Protein AF-A0A1M4V6Q2-F1 (afdb_monomer_lite)

Secondary structure (DSSP, 8-state):
--EEEEEEEEETTEEEEEEEETT--EEEEEEEEEGGGG--

pLDDT: mean 89.6, 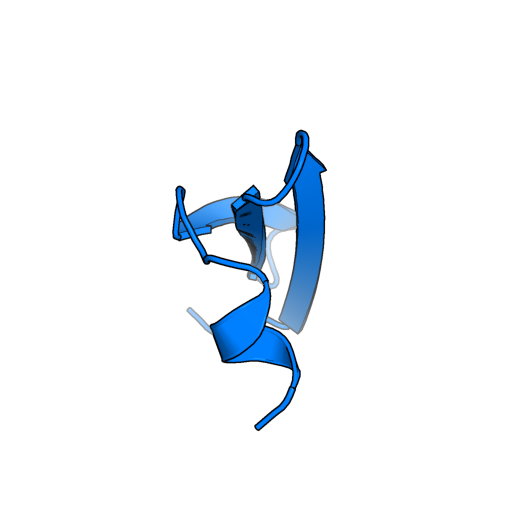std 6.69, range [58.44, 94.81]

Foldseek 3Di:
DDFPDWDWDDDPQWIWIWTADPVGDIDGPGGTDGNVNVVD

Sequence (40 aa):
MAIITVRIDLAKNIFAVHGIHAAGKPELIRLSVGRAKLLD

Structure (mmCIF, N/CA/C/O backbone):
data_AF-A0A1M4V6Q2-F1
#
_entry.id   AF-A0A1M4V6Q2-F1
#
loop_
_atom_site.group_PDB
_atom_site.id
_atom_site.type_symbol
_atom_site.label_atom_id
_atom_site.label_alt_id
_atom_site.label_comp_id
_atom_site.label_asym_id
_atom_site.label_entity_id
_atom_site.label_seq_id
_atom_site.pdbx_PDB_ins_code
_atom_site.Cartn_x
_atom_site.Cartn_y
_atom_site.Cartn_z
_atom_site.occupancy
_atom_site.B_iso_or_equiv
_atom_site.auth_seq_id
_atom_site.auth_comp_id
_atom_site.auth_asym_id
_atom_site.auth_atom_id
_atom_site.pdbx_PDB_model_num
ATOM 1 N N . MET A 1 1 ? -0.888 -7.652 14.929 1.00 73.19 1 MET A N 1
ATOM 2 C CA . MET A 1 1 ? -1.720 -6.430 14.968 1.00 73.19 1 MET A CA 1
ATOM 3 C C . MET A 1 1 ? -2.263 -6.206 13.564 1.00 73.19 1 MET A C 1
ATOM 5 O O . MET A 1 1 ? -1.481 -6.331 12.631 1.00 73.19 1 MET A O 1
ATOM 9 N N . ALA A 1 2 ? -3.563 -5.967 13.386 1.00 89.50 2 ALA A N 1
ATOM 10 C CA . ALA A 1 2 ? -4.137 -5.773 12.052 1.00 89.50 2 ALA A CA 1
ATOM 11 C C . ALA A 1 2 ? -3.826 -4.365 11.514 1.00 89.50 2 ALA A C 1
ATOM 13 O O . ALA A 1 2 ? -3.958 -3.382 12.247 1.00 89.50 2 ALA A O 1
ATOM 14 N N . ILE A 1 3 ? -3.427 -4.278 10.243 1.00 91.19 3 ILE A N 1
ATOM 15 C CA . ILE A 1 3 ? -3.335 -3.013 9.508 1.00 91.19 3 ILE A CA 1
ATOM 16 C C . ILE A 1 3 ? -4.748 -2.629 9.075 1.00 91.19 3 ILE A C 1
ATOM 18 O O . ILE A 1 3 ? -5.404 -3.401 8.381 1.00 91.19 3 ILE A O 1
ATOM 22 N N . ILE A 1 4 ? -5.213 -1.458 9.503 1.00 94.81 4 ILE A N 1
ATOM 23 C CA . ILE A 1 4 ? -6.562 -0.959 9.195 1.00 94.81 4 ILE A CA 1
ATOM 24 C C . ILE A 1 4 ? -6.557 0.063 8.057 1.00 94.81 4 ILE A C 1
ATOM 26 O O . ILE A 1 4 ? -7.564 0.232 7.378 1.00 94.81 4 ILE A O 1
ATOM 30 N N . THR A 1 5 ? -5.409 0.699 7.815 1.00 94.06 5 THR A N 1
ATOM 31 C CA . THR A 1 5 ? -5.223 1.674 6.737 1.00 94.06 5 THR A CA 1
ATOM 32 C C . THR A 1 5 ? -3.893 1.419 6.047 1.00 94.06 5 THR A C 1
ATOM 34 O O . THR A 1 5 ? -2.878 1.216 6.713 1.00 94.06 5 THR A O 1
ATOM 37 N N . VAL A 1 6 ? -3.881 1.478 4.716 1.00 93.38 6 VAL A N 1
ATOM 38 C CA . VAL A 1 6 ? -2.662 1.389 3.903 1.00 93.38 6 VAL A CA 1
ATOM 39 C C . VAL A 1 6 ? -2.418 2.732 3.219 1.00 93.38 6 VAL A C 1
ATOM 41 O O . VAL A 1 6 ? -3.314 3.280 2.582 1.00 93.38 6 VAL A O 1
ATOM 44 N N . ARG A 1 7 ? -1.197 3.257 3.343 1.00 91.44 7 ARG A N 1
ATOM 45 C CA . ARG A 1 7 ? -0.706 4.429 2.612 1.00 91.44 7 ARG A CA 1
ATOM 46 C C . ARG A 1 7 ? 0.399 3.997 1.657 1.00 91.44 7 ARG A C 1
ATOM 48 O O . ARG A 1 7 ? 1.298 3.249 2.038 1.00 91.44 7 ARG A O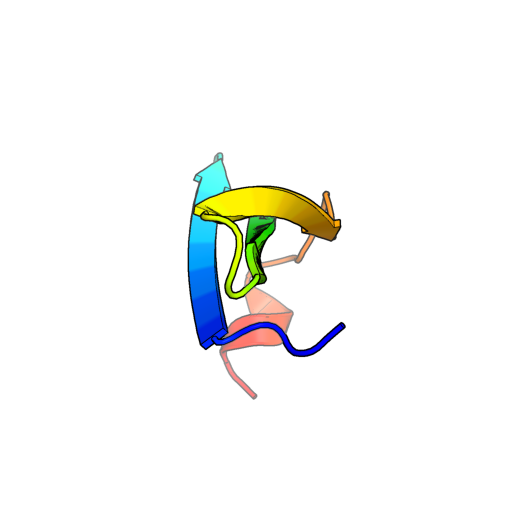 1
ATOM 55 N N . ILE A 1 8 ? 0.358 4.533 0.445 1.00 92.69 8 ILE A N 1
ATOM 56 C CA . ILE A 1 8 ? 1.399 4.352 -0.561 1.00 92.69 8 ILE A CA 1
ATOM 57 C C . ILE A 1 8 ? 2.049 5.711 -0.816 1.00 92.69 8 ILE A C 1
ATOM 59 O O . ILE A 1 8 ? 1.358 6.695 -1.072 1.00 92.69 8 ILE A O 1
ATOM 63 N N . ASP A 1 9 ? 3.371 5.759 -0.715 1.00 91.75 9 ASP A N 1
ATOM 64 C CA . ASP A 1 9 ? 4.188 6.919 -1.063 1.00 91.75 9 ASP A CA 1
ATOM 65 C C . ASP A 1 9 ? 4.920 6.651 -2.383 1.00 91.75 9 ASP A C 1
ATOM 67 O O . ASP A 1 9 ? 5.371 5.527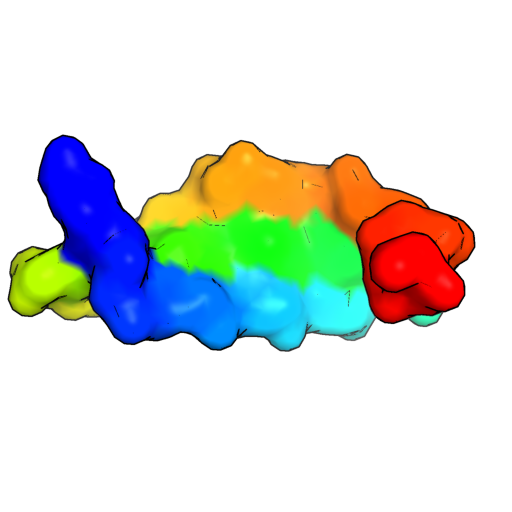 -2.604 1.00 91.75 9 ASP A O 1
ATOM 71 N N . LEU A 1 10 ? 5.008 7.643 -3.272 1.00 90.81 10 LEU A N 1
ATOM 72 C CA . LEU A 1 10 ? 5.603 7.501 -4.603 1.00 90.81 10 LEU A CA 1
ATOM 73 C C . LEU A 1 10 ? 6.875 8.342 -4.729 1.00 90.81 10 LEU A C 1
ATOM 75 O O . LEU A 1 10 ? 6.827 9.569 -4.696 1.00 90.81 10 LEU A O 1
ATOM 79 N N . ALA A 1 11 ? 7.990 7.672 -5.022 1.00 89.44 11 ALA A N 1
ATOM 80 C CA . ALA A 1 11 ? 9.247 8.293 -5.414 1.00 89.44 11 ALA A CA 1
ATOM 81 C C . ALA A 1 11 ? 9.740 7.721 -6.759 1.00 89.44 11 ALA A C 1
ATOM 83 O O . ALA A 1 11 ? 10.226 6.591 -6.857 1.00 89.44 11 ALA A O 1
ATOM 84 N N . LYS A 1 12 ? 9.651 8.526 -7.827 1.00 87.69 12 LYS A N 1
ATOM 85 C CA . LYS A 1 12 ? 9.963 8.137 -9.219 1.00 87.69 12 LYS A CA 1
ATOM 86 C C . LYS A 1 12 ? 9.109 6.955 -9.709 1.00 87.69 12 LYS A C 1
ATOM 88 O O . LYS A 1 12 ? 7.975 7.155 -10.110 1.00 87.69 12 LYS A O 1
ATOM 93 N N . ASN A 1 13 ? 9.662 5.740 -9.711 1.00 88.69 13 ASN A N 1
ATOM 94 C CA . ASN A 1 13 ? 8.988 4.496 -10.124 1.00 88.69 13 ASN A CA 1
ATOM 95 C C . ASN A 1 13 ? 8.954 3.452 -8.989 1.00 88.69 13 ASN A C 1
ATOM 97 O O . ASN A 1 13 ? 8.647 2.280 -9.228 1.00 88.69 13 ASN A O 1
ATOM 101 N N . ILE A 1 14 ? 9.331 3.871 -7.780 1.00 90.75 14 ILE A N 1
ATOM 102 C CA . ILE A 1 14 ? 9.390 3.059 -6.570 1.00 90.75 14 ILE A CA 1
ATOM 103 C C . ILE A 1 14 ? 8.330 3.596 -5.612 1.00 90.75 14 ILE A C 1
ATOM 105 O O . ILE A 1 14 ? 8.210 4.807 -5.425 1.00 90.75 14 ILE A O 1
ATOM 109 N N . PHE A 1 15 ? 7.593 2.687 -4.991 1.00 92.50 15 PHE A N 1
ATOM 110 C CA . PHE A 1 15 ? 6.619 2.993 -3.963 1.00 92.50 15 PHE A CA 1
ATOM 111 C C . PHE A 1 15 ? 7.082 2.464 -2.608 1.00 92.50 15 PHE A C 1
ATOM 113 O O . PHE A 1 15 ? 7.591 1.342 -2.521 1.00 92.50 15 PHE A O 1
ATOM 120 N N . ALA A 1 16 ? 6.851 3.244 -1.556 1.00 94.31 16 ALA A N 1
ATOM 121 C CA . ALA A 1 16 ? 6.934 2.776 -0.180 1.00 94.31 16 ALA A CA 1
ATOM 122 C C . ALA A 1 16 ? 5.521 2.515 0.354 1.00 94.31 16 ALA A C 1
ATOM 124 O O . ALA A 1 16 ? 4.612 3.326 0.179 1.00 94.31 16 ALA A O 1
ATOM 125 N N . VAL A 1 17 ? 5.327 1.368 1.000 1.00 93.81 17 VAL A N 1
ATOM 126 C CA . VAL A 1 17 ? 4.050 0.950 1.582 1.00 93.81 17 VAL A CA 1
ATOM 127 C C . VAL A 1 17 ? 4.135 1.073 3.092 1.00 93.81 17 VAL A C 1
ATOM 129 O O . VAL A 1 17 ? 4.969 0.432 3.738 1.00 93.81 17 VAL A O 1
ATOM 132 N N . HIS A 1 18 ? 3.226 1.866 3.641 1.00 94.50 18 HIS A N 1
ATOM 133 C CA . HIS A 1 18 ? 3.054 2.064 5.068 1.00 94.50 18 HIS A CA 1
ATOM 134 C C . HIS A 1 18 ? 1.697 1.523 5.503 1.00 94.50 18 HIS A C 1
ATOM 136 O O . HIS A 1 18 ? 0.684 1.758 4.845 1.00 94.50 18 HIS A O 1
ATOM 142 N N . GLY A 1 19 ? 1.673 0.823 6.629 1.00 94.19 19 GLY A N 1
ATOM 143 C CA . GLY A 1 19 ? 0.444 0.416 7.293 1.00 94.19 19 GLY A CA 1
ATOM 144 C C . GLY A 1 19 ? 0.223 1.230 8.549 1.00 94.19 19 GLY A C 1
ATOM 145 O O . GLY A 1 19 ? 1.174 1.528 9.265 1.00 94.19 19 GLY A O 1
ATOM 146 N N . ILE A 1 20 ? -1.028 1.569 8.830 1.00 94.00 20 ILE A N 1
ATOM 147 C CA . ILE A 1 20 ? -1.438 2.098 10.126 1.00 94.00 20 ILE A CA 1
ATOM 148 C C . ILE A 1 20 ? -2.233 1.012 10.834 1.00 94.00 20 ILE A C 1
ATOM 150 O O . ILE A 1 20 ? -3.218 0.494 10.300 1.00 94.00 20 ILE A O 1
ATOM 154 N N . HIS A 1 21 ? -1.805 0.661 12.038 1.00 93.25 21 HIS A N 1
ATOM 155 C CA . HIS A 1 21 ? -2.567 -0.222 12.909 1.00 93.25 21 HIS A CA 1
ATOM 156 C C . HIS A 1 21 ? -3.593 0.553 13.754 1.00 93.25 21 HIS A C 1
ATOM 158 O O . HIS A 1 21 ? -3.601 1.782 13.769 1.00 93.25 21 HIS A O 1
ATOM 164 N N . ALA A 1 22 ? -4.439 -0.150 14.509 1.00 91.44 22 ALA A N 1
ATOM 165 C CA . ALA A 1 22 ? -5.491 0.478 15.319 1.00 91.44 22 ALA A CA 1
ATOM 166 C C . ALA A 1 22 ? -4.984 1.517 16.342 1.00 91.44 22 ALA A C 1
ATOM 168 O O . ALA A 1 22 ? -5.710 2.445 16.679 1.00 91.44 22 ALA A O 1
ATOM 169 N N . ALA A 1 23 ? -3.732 1.411 16.800 1.00 92.62 23 ALA A N 1
ATOM 170 C CA . ALA A 1 23 ? -3.120 2.397 17.695 1.00 92.62 23 ALA A CA 1
ATOM 171 C C . ALA A 1 23 ? -2.591 3.659 16.973 1.00 92.62 23 ALA A C 1
ATOM 173 O O . ALA A 1 23 ? -1.951 4.504 17.595 1.00 92.62 23 ALA A O 1
ATOM 174 N N . GLY A 1 24 ? -2.832 3.794 15.665 1.00 89.38 24 GLY A N 1
ATOM 175 C CA . GLY A 1 24 ? -2.532 4.997 14.890 1.00 89.38 24 GLY A CA 1
ATOM 176 C C . GLY A 1 24 ? -1.063 5.197 14.509 1.00 89.38 24 GLY A C 1
ATOM 177 O O . GLY A 1 24 ? -0.758 6.185 13.842 1.00 89.38 24 GLY A O 1
ATOM 178 N N . LYS A 1 25 ? -0.138 4.298 14.883 1.00 89.38 25 LYS A N 1
ATOM 179 C CA . LYS A 1 25 ? 1.265 4.440 14.474 1.00 89.38 25 LYS A CA 1
ATOM 180 C C . LYS A 1 25 ? 1.483 3.918 13.049 1.00 89.38 25 LYS A C 1
ATOM 182 O O . LYS A 1 25 ? 1.037 2.811 12.735 1.00 89.38 25 LYS A O 1
ATOM 187 N N . PRO A 1 26 ? 2.178 4.693 12.198 1.00 89.94 26 PRO A N 1
ATOM 188 C CA . PRO A 1 26 ? 2.637 4.218 10.907 1.00 89.94 26 PRO A CA 1
ATOM 189 C C . PRO A 1 26 ? 3.802 3.247 11.051 1.00 89.94 26 PRO A C 1
ATOM 191 O O . PRO A 1 26 ? 4.791 3.531 11.723 1.00 89.94 26 PRO A O 1
ATOM 194 N N . GLU A 1 27 ? 3.699 2.130 10.345 1.00 93.19 27 GLU A N 1
ATOM 195 C CA . GLU A 1 27 ? 4.705 1.080 10.269 1.00 93.19 27 GLU A CA 1
A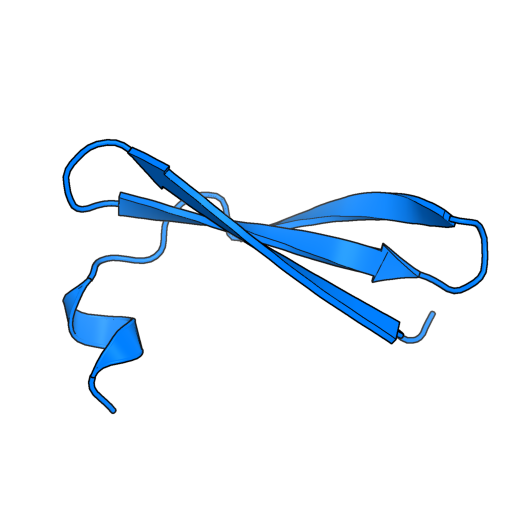TOM 196 C C . GLU A 1 27 ? 5.117 0.910 8.800 1.00 93.19 27 GLU A C 1
ATOM 198 O O . GLU A 1 27 ? 4.269 0.805 7.909 1.00 93.19 27 GLU A O 1
ATOM 203 N N . LEU A 1 28 ? 6.424 0.928 8.519 1.00 91.75 28 LEU A N 1
ATOM 204 C CA . LEU A 1 28 ? 6.934 0.670 7.173 1.00 91.75 28 LEU A CA 1
ATOM 205 C C . LEU A 1 28 ? 6.782 -0.823 6.871 1.00 91.75 28 LEU A C 1
ATOM 207 O O . LEU A 1 28 ? 7.498 -1.648 7.432 1.00 91.75 28 LEU A O 1
ATOM 211 N N . ILE A 1 29 ? 5.867 -1.161 5.966 1.00 92.50 29 ILE A N 1
ATOM 212 C CA . ILE A 1 29 ? 5.623 -2.549 5.558 1.00 92.50 29 ILE A CA 1
ATOM 213 C C . ILE A 1 29 ? 6.619 -2.949 4.477 1.00 92.50 29 ILE A C 1
ATOM 215 O O . ILE A 1 29 ? 7.206 -4.030 4.520 1.00 92.50 29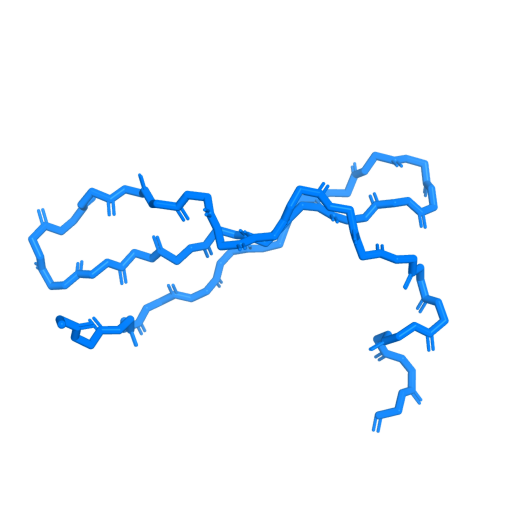 ILE A O 1
ATOM 219 N N . ARG A 1 30 ? 6.806 -2.082 3.475 1.00 91.94 30 ARG A N 1
ATOM 220 C CA . ARG A 1 30 ? 7.695 -2.369 2.351 1.00 91.94 30 ARG A CA 1
ATOM 221 C C . ARG A 1 30 ? 8.303 -1.099 1.794 1.00 91.94 30 ARG A C 1
ATOM 223 O O . ARG A 1 30 ? 7.593 -0.242 1.290 1.00 91.94 30 ARG A O 1
ATOM 230 N N . LEU A 1 31 ? 9.628 -1.014 1.837 1.00 89.69 31 LEU A N 1
ATOM 231 C CA . LEU A 1 31 ? 10.358 0.176 1.396 1.00 89.69 31 LEU A CA 1
ATOM 232 C C . LEU A 1 31 ? 10.368 0.363 -0.125 1.00 89.69 31 LEU A C 1
ATOM 234 O O . LEU A 1 31 ? 10.418 1.489 -0.601 1.00 89.69 31 LEU A O 1
ATOM 238 N N . SER A 1 32 ? 10.367 -0.737 -0.882 1.00 92.75 32 SER A N 1
ATOM 239 C CA . SER A 1 32 ? 10.540 -0.693 -2.332 1.00 92.75 32 SER A CA 1
ATOM 240 C C . SER A 1 32 ? 9.586 -1.652 -3.033 1.00 92.75 32 SER A C 1
ATOM 242 O O . SER A 1 32 ? 9.745 -2.879 -3.009 1.00 92.75 32 SER A O 1
ATOM 244 N N . VAL A 1 33 ? 8.566 -1.066 -3.647 1.00 92.19 33 VAL A N 1
ATOM 245 C CA . VAL A 1 33 ? 7.626 -1.718 -4.554 1.00 92.19 33 VAL A CA 1
ATOM 246 C C . VAL A 1 33 ? 7.777 -1.051 -5.912 1.00 92.19 33 VAL A C 1
ATOM 248 O O . VAL A 1 33 ? 7.509 0.134 -6.061 1.00 92.19 33 VAL A O 1
ATOM 251 N N . GLY A 1 34 ? 8.248 -1.787 -6.916 1.00 92.81 34 GL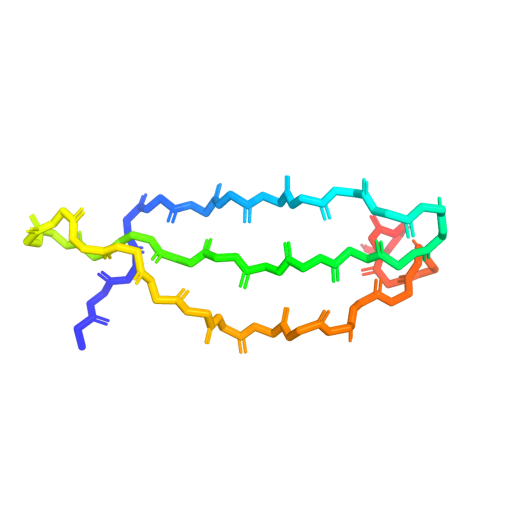Y A N 1
ATOM 252 C CA . GLY A 1 34 ? 8.309 -1.256 -8.277 1.00 92.81 34 GLY A CA 1
ATOM 253 C C . GLY A 1 34 ? 6.908 -1.099 -8.863 1.00 92.81 34 GLY A C 1
ATOM 254 O O . GLY A 1 34 ? 6.049 -1.945 -8.619 1.00 92.81 34 GLY A O 1
ATOM 255 N N . ARG A 1 35 ? 6.694 -0.070 -9.690 1.00 88.06 35 ARG A N 1
ATOM 256 C CA . ARG A 1 35 ? 5.393 0.217 -10.329 1.00 88.06 35 ARG A CA 1
ATOM 257 C C . ARG A 1 35 ? 4.706 -0.972 -10.999 1.00 88.06 35 ARG A C 1
ATOM 259 O O . ARG A 1 35 ? 3.488 -1.052 -10.993 1.00 88.06 35 ARG A O 1
ATOM 266 N N . ALA A 1 36 ? 5.483 -1.901 -11.554 1.00 89.38 36 ALA A N 1
ATOM 267 C CA . ALA A 1 36 ? 4.947 -3.076 -12.232 1.00 89.38 36 ALA A CA 1
ATOM 268 C C . ALA A 1 36 ? 4.161 -4.001 -11.286 1.00 89.38 36 ALA A C 1
ATOM 270 O O . ALA A 1 36 ? 3.317 -4.748 -11.750 1.00 89.38 36 ALA A O 1
ATOM 271 N N . LYS A 1 37 ? 4.410 -3.932 -9.970 1.00 85.69 37 LYS A N 1
ATOM 272 C CA . LYS A 1 37 ? 3.711 -4.732 -8.955 1.00 85.69 37 LYS A CA 1
ATOM 273 C C . LYS A 1 37 ? 2.370 -4.143 -8.495 1.00 85.69 37 LYS A C 1
ATOM 275 O O . LYS A 1 37 ? 1.753 -4.730 -7.621 1.00 85.69 37 LYS A O 1
ATOM 280 N N . LEU A 1 38 ? 1.975 -2.970 -9.001 1.00 78.88 38 LEU A N 1
ATOM 281 C CA . LEU A 1 38 ? 0.669 -2.346 -8.727 1.00 78.88 38 LEU A CA 1
ATOM 282 C C . LEU A 1 38 ? -0.346 -2.548 -9.859 1.00 78.88 38 LEU A C 1
ATOM 284 O O . LEU A 1 38 ? -1.485 -2.119 -9.726 1.00 78.88 38 LEU A O 1
ATOM 288 N N . LEU A 1 39 ? 0.089 -3.099 -10.993 1.00 78.19 39 LEU A N 1
ATOM 289 C CA . LEU A 1 39 ? -0.733 -3.274 -12.194 1.00 78.19 39 LEU A CA 1
ATOM 290 C C . LEU A 1 39 ? -1.307 -4.695 -12.323 1.00 78.19 39 LEU A C 1
ATOM 292 O O . LEU A 1 39 ? -1.969 -4.978 -13.317 1.00 78.19 39 LEU A O 1
ATOM 296 N N . ASP A 1 40 ? -1.016 -5.554 -11.349 1.00 58.44 40 ASP A N 1
ATOM 297 C CA . ASP A 1 40 ? -1.576 -6.896 -11.164 1.00 58.44 40 ASP A CA 1
ATOM 298 C C . ASP A 1 40 ? -2.644 -6.830 -10.065 1.00 58.44 40 ASP A C 1
ATOM 300 O O . ASP A 1 40 ? -3.743 -7.386 -10.272 1.00 58.44 40 ASP A O 1
#

Radius of gyration: 10.89 Å; chains: 1; bounding box: 17×15×30 Å

Organism: NCBI:txid1122156